Protein AF-A0A957XLN8-F1 (afdb_monomer)

pLDDT: mean 79.16, std 22.22, range [35.53, 98.75]

Solvent-accessible surface area (backbone atoms only — not comparable to full-atom values): 10140 Å² total; per-residue (Å²): 91,90,93,45,68,65,38,76,43,85,54,87,69,51,62,71,54,62,70,56,49,56,23,13,60,58,31,11,26,37,48,26,30,58,31,76,27,42,59,80,73,48,47,72,83,51,28,21,44,66,32,60,68,88,42,56,69,61,46,51,52,53,53,49,50,41,68,77,34,56,66,58,38,54,54,21,5,52,40,14,21,50,52,31,64,74,76,67,28,65,87,61,49,50,62,53,50,51,50,53,51,51,60,56,67,73,44,78,84,77,74,78,63,87,85,63,72,78,74,57,67,54,60,63,52,51,55,59,69,70,46,51,75,68,55,48,56,57,34,70,60,61,65,55,41,46,64,74,68,70,60,80,75,80,90,53,101,77,65,65,66,66,61,56,54,56,57,52,48,41,68,74,70,70,115

Secondary structure (DSSP, 8-state):
-TT-SEEEE--SS-SS-HHHHHHHHTTPEEEEE--HHHHTT--BTTTBEEE-TT-HHHHHHHHHHHHH-HHHHHHHHHHHHHHHHHHS-HHHHHHHHHHHHHHHHTSPP-PPPTT-----THHHHHHHHTS-HHHHHHHHSTHHHHHHTT------TT-THHHHHHHHHHHHHT-

Radius of gyration: 23.15 Å; Cα contacts (8 Å, |Δi|>4): 164; chains: 1; bounding box: 54×42×60 Å

Nearest PDB structures (foldseek):
  2jjm-assembly1_C  TM=9.831E-01  e=2.982E-06  Bacillus anthracis str. Ames
  3mbo-assembly4_H  TM=9.690E-01  e=1.024E-05  Bacillus anthracis
  5d00-assembly1_A  TM=9.623E-01  e=1.024E-05  Bacillus subtilis subsp. subtilis str. 168
  5i45-assembly1_A  TM=9.357E-01  e=1.003E-04  Francisella tularensis subsp. tularensis SCHU S4
  3c48-assembly1_A  TM=8.006E-01  e=5.088E-05  Corynebacterium glutamicum

Structure (mmCIF, N/CA/C/O backbone):
data_AF-A0A957XLN8-F1
#
_entry.id   AF-A0A957XLN8-F1
#
loop_
_atom_site.group_PDB
_atom_site.id
_atom_site.type_symbol
_atom_site.label_atom_id
_atom_site.label_alt_id
_atom_site.label_comp_id
_atom_site.label_asym_id
_atom_site.label_entity_id
_atom_site.label_seq_id
_atom_site.pdbx_PDB_ins_code
_atom_site.Cartn_x
_atom_site.Ca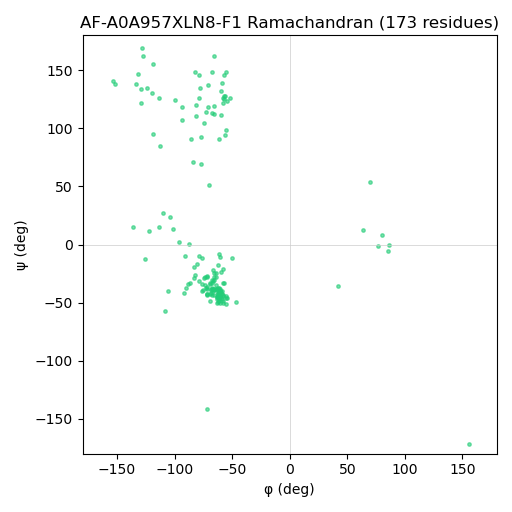rtn_y
_atom_site.Cartn_z
_atom_site.occupancy
_atom_site.B_iso_or_equiv
_atom_site.auth_seq_id
_atom_site.auth_comp_id
_atom_site.auth_asym_id
_atom_site.auth_atom_id
_atom_site.pdbx_PDB_model_num
ATOM 1 N N . TRP A 1 1 ? -7.215 12.644 -0.470 1.00 94.00 1 TRP A N 1
ATOM 2 C CA . TRP A 1 1 ? -7.259 11.873 0.787 1.00 94.00 1 TRP A CA 1
ATOM 3 C C . TRP A 1 1 ? -7.225 12.710 2.071 1.00 94.00 1 TRP A C 1
ATOM 5 O O . TRP A 1 1 ? -7.530 12.163 3.112 1.00 94.00 1 TRP A O 1
ATOM 15 N N . GLN A 1 2 ? -6.951 14.025 2.038 1.00 91.31 2 GLN A N 1
ATOM 16 C CA . GLN A 1 2 ? -6.817 14.859 3.255 1.00 91.31 2 GLN A CA 1
ATOM 17 C C . GLN A 1 2 ? -8.044 14.901 4.191 1.00 91.31 2 GLN A C 1
ATOM 19 O O . GLN A 1 2 ? -7.899 15.239 5.357 1.00 91.31 2 GLN A O 1
ATOM 24 N N . ALA A 1 3 ? -9.240 14.586 3.689 1.00 94.75 3 ALA A N 1
ATOM 25 C CA . ALA A 1 3 ? -10.483 14.559 4.463 1.00 94.75 3 ALA A CA 1
ATOM 26 C C . ALA A 1 3 ? -11.005 13.124 4.675 1.00 94.75 3 ALA A C 1
ATOM 28 O O . ALA A 1 3 ? -12.212 12.901 4.737 1.00 94.75 3 ALA A O 1
ATOM 29 N N . SER A 1 4 ? -10.117 12.128 4.676 1.00 97.19 4 SER A N 1
ATOM 30 C CA . SER A 1 4 ? -10.482 10.713 4.758 1.00 97.19 4 SER A CA 1
ATOM 31 C C . SER A 1 4 ? -9.622 9.989 5.787 1.00 97.19 4 SER A C 1
ATOM 33 O O . SER A 1 4 ? -8.413 10.176 5.821 1.00 97.19 4 SER A O 1
ATOM 35 N N . ASP A 1 5 ? -10.245 9.114 6.574 1.00 97.62 5 ASP A N 1
ATOM 36 C CA . ASP A 1 5 ? -9.547 8.286 7.568 1.00 97.62 5 ASP A CA 1
ATOM 37 C C . ASP A 1 5 ? -9.093 6.938 6.982 1.00 97.62 5 ASP A C 1
ATOM 39 O O . ASP A 1 5 ? -8.032 6.411 7.316 1.00 97.62 5 ASP A O 1
ATOM 43 N N . ILE A 1 6 ? -9.922 6.356 6.109 1.00 98.44 6 ILE A N 1
ATOM 44 C CA . ILE A 1 6 ? -9.784 4.984 5.613 1.00 98.44 6 ILE A CA 1
ATOM 45 C C . ILE A 1 6 ? -9.843 4.989 4.083 1.00 98.44 6 ILE A C 1
ATOM 47 O O . ILE A 1 6 ? -10.719 5.612 3.483 1.00 98.44 6 ILE A O 1
ATOM 51 N N . CYS A 1 7 ? -8.922 4.265 3.451 1.00 98.12 7 CYS A N 1
ATOM 52 C CA . CYS A 1 7 ? -8.919 3.989 2.017 1.00 98.12 7 CYS A CA 1
ATOM 53 C C . CYS A 1 7 ? -9.477 2.585 1.769 1.00 98.12 7 CYS A C 1
ATOM 55 O O . CYS A 1 7 ? -8.958 1.610 2.309 1.00 98.12 7 CYS A O 1
ATOM 57 N N . ILE A 1 8 ? -10.519 2.469 0.946 1.00 97.75 8 ILE A N 1
ATOM 58 C CA . ILE A 1 8 ? -11.146 1.183 0.623 1.00 97.75 8 ILE A CA 1
ATOM 59 C C . ILE A 1 8 ? -10.918 0.880 -0.851 1.00 97.75 8 ILE A C 1
ATOM 61 O O . ILE A 1 8 ? -11.292 1.675 -1.711 1.00 97.75 8 ILE A O 1
ATOM 65 N N . LEU A 1 9 ? -10.358 -0.295 -1.142 1.00 96.25 9 LEU A N 1
ATOM 66 C CA . LEU A 1 9 ? -10.227 -0.807 -2.506 1.00 96.25 9 LEU A CA 1
ATOM 67 C C . LEU A 1 9 ? -10.777 -2.229 -2.583 1.00 96.25 9 LEU A C 1
ATOM 69 O O . LEU A 1 9 ? -10.300 -3.134 -1.900 1.00 96.25 9 LEU A O 1
ATOM 73 N N . VAL A 1 10 ? -11.768 -2.419 -3.454 1.00 96.44 10 VAL A N 1
ATOM 74 C CA . VAL A 1 10 ? -12.447 -3.704 -3.695 1.00 96.44 10 VAL A CA 1
ATOM 75 C C . VAL A 1 10 ? -12.009 -4.369 -5.008 1.00 96.44 10 VAL A C 1
ATOM 77 O O . VAL A 1 10 ? -12.740 -5.175 -5.577 1.00 96.44 10 VAL A O 1
ATOM 80 N N . SER A 1 11 ? -10.814 -4.034 -5.508 1.00 92.88 11 SER A N 1
ATOM 81 C CA . SER A 1 11 ? -10.286 -4.533 -6.783 1.00 92.88 11 SER A CA 1
ATOM 82 C C . SER A 1 11 ? -10.178 -6.066 -6.809 1.00 92.88 11 SER A C 1
ATOM 84 O O . SER A 1 11 ? -9.721 -6.699 -5.858 1.00 92.88 11 SER A O 1
ATOM 86 N N . GLU A 1 12 ? -10.541 -6.686 -7.933 1.00 93.00 12 GLU A N 1
ATOM 87 C CA . GLU A 1 12 ? -10.319 -8.124 -8.173 1.00 93.00 12 GLU A CA 1
ATOM 88 C C . GLU A 1 12 ? -8.901 -8.439 -8.675 1.00 93.00 12 GLU A C 1
ATOM 90 O O . GLU A 1 12 ? -8.454 -9.588 -8.610 1.00 93.00 12 GLU A O 1
ATOM 95 N N . PHE A 1 13 ? -8.223 -7.422 -9.204 1.00 90.19 13 PHE A N 1
ATOM 96 C CA . PHE A 1 13 ? -6.862 -7.452 -9.712 1.00 90.19 13 PHE A CA 1
ATOM 97 C C . PHE A 1 13 ? -6.256 -6.067 -9.551 1.00 90.19 13 PHE A C 1
ATOM 99 O O . PHE A 1 13 ? -6.916 -5.080 -9.856 1.00 90.19 13 PHE A O 1
ATOM 106 N N . GLU A 1 14 ? -5.003 -6.010 -9.122 1.00 85.12 14 GLU A N 1
ATOM 107 C CA . GLU A 1 14 ? -4.277 -4.756 -8.996 1.00 85.12 14 GLU A CA 1
ATOM 108 C C . GLU A 1 14 ? -2.783 -5.042 -9.135 1.00 85.12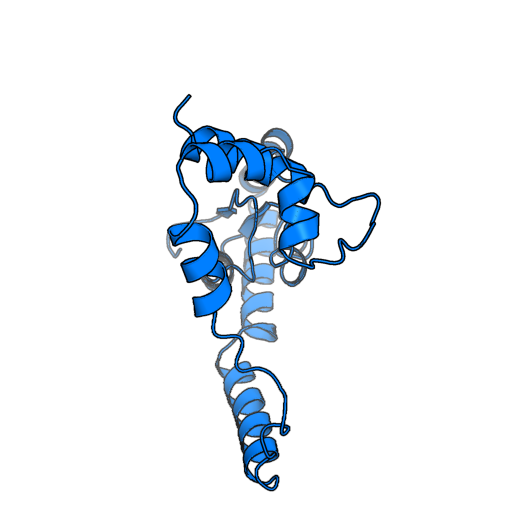 14 GLU A C 1
ATOM 110 O O . GLU A 1 14 ? -2.274 -6.050 -8.616 1.00 85.12 14 GLU A O 1
ATOM 115 N N . GLY A 1 15 ? -2.086 -4.145 -9.832 1.00 88.25 15 GLY A N 1
ATOM 116 C CA . GLY A 1 15 ? -0.649 -3.995 -9.639 1.00 88.25 15 GLY A CA 1
ATOM 117 C C . GLY A 1 15 ? -0.408 -3.338 -8.280 1.00 88.25 15 GLY A C 1
ATOM 118 O O . GLY A 1 15 ? -1.133 -3.589 -7.318 1.00 88.25 15 GLY A O 1
ATOM 119 N N . THR A 1 16 ? 0.569 -2.449 -8.188 1.00 91.38 16 THR A N 1
ATOM 120 C CA . THR A 1 16 ? 0.684 -1.576 -7.015 1.00 91.38 16 THR A CA 1
ATOM 121 C C . THR A 1 16 ? -0.274 -0.398 -7.187 1.00 91.38 16 THR A C 1
ATOM 123 O O . THR A 1 16 ? -0.058 0.443 -8.058 1.00 91.38 16 THR A O 1
ATOM 126 N N . SER A 1 17 ? -1.343 -0.340 -6.386 1.00 94.00 17 SER A N 1
ATOM 127 C CA . SER A 1 17 ? -2.323 0.751 -6.475 1.00 94.00 17 SER A CA 1
ATOM 128 C C . SER A 1 17 ? -1.689 2.083 -6.080 1.00 94.00 17 SER A C 1
ATOM 130 O O . SER A 1 17 ? -1.373 2.304 -4.912 1.00 94.00 17 SER A O 1
ATOM 132 N N . ILE A 1 18 ? -1.552 2.994 -7.045 1.00 94.12 18 ILE A N 1
ATOM 133 C CA . ILE A 1 18 ? -1.077 4.363 -6.793 1.00 94.12 18 ILE A CA 1
ATOM 134 C C . ILE A 1 18 ? -2.044 5.082 -5.848 1.00 94.12 18 ILE A C 1
ATOM 136 O O . ILE A 1 18 ? -1.616 5.726 -4.901 1.00 94.12 18 ILE A O 1
ATOM 140 N N . SER A 1 19 ? -3.349 4.883 -6.039 1.00 95.50 19 SER A N 1
ATOM 141 C CA . SER A 1 19 ? -4.383 5.498 -5.205 1.00 95.50 19 SER A CA 1
ATOM 142 C C . SER A 1 19 ? -4.282 5.068 -3.733 1.00 95.50 19 SER A C 1
ATOM 144 O O . SER A 1 19 ? -4.451 5.889 -2.834 1.00 95.50 19 SER A O 1
ATOM 146 N N . MET A 1 20 ? -3.929 3.800 -3.477 1.00 96.81 20 MET A N 1
ATOM 147 C CA . MET A 1 20 ? -3.621 3.303 -2.130 1.00 96.81 20 MET A CA 1
ATOM 148 C C . MET A 1 20 ? -2.389 3.999 -1.548 1.00 96.81 20 MET A C 1
ATOM 150 O O . MET A 1 20 ? -2.436 4.451 -0.408 1.00 96.81 20 MET A O 1
ATOM 154 N N . LEU A 1 21 ? -1.303 4.104 -2.323 1.00 96.56 21 LEU A N 1
ATOM 155 C CA . LEU A 1 21 ? -0.067 4.755 -1.880 1.00 96.56 21 LEU A CA 1
ATOM 156 C C . LEU A 1 21 ? -0.287 6.242 -1.569 1.00 96.56 21 LEU A C 1
ATOM 158 O O . LEU A 1 21 ? 0.191 6.721 -0.547 1.00 96.56 21 LEU A O 1
ATOM 162 N N . GLU A 1 22 ? -1.055 6.960 -2.389 1.00 96.88 22 GLU A N 1
ATOM 163 C CA . GLU A 1 22 ? -1.439 8.357 -2.144 1.00 96.88 22 GLU A CA 1
ATOM 164 C C . GLU A 1 22 ? -2.267 8.517 -0.862 1.00 96.88 22 GLU A C 1
ATOM 166 O O . GLU A 1 22 ? -2.124 9.510 -0.146 1.00 96.88 22 GLU A O 1
ATOM 171 N N . ALA A 1 23 ? -3.141 7.551 -0.566 1.00 98.19 23 ALA A N 1
ATOM 172 C CA . ALA A 1 23 ? -3.942 7.564 0.650 1.00 98.19 23 ALA A CA 1
ATOM 173 C C . ALA A 1 23 ? -3.072 7.332 1.885 1.00 98.19 23 ALA A C 1
ATOM 175 O O . ALA A 1 23 ? -3.118 8.110 2.836 1.00 98.19 23 ALA A O 1
ATOM 176 N N . MET A 1 24 ? -2.227 6.303 1.835 1.00 98.00 24 MET A N 1
ATOM 177 C CA . MET A 1 24 ? -1.258 5.998 2.884 1.00 98.00 24 MET A CA 1
ATOM 178 C C . MET A 1 24 ? -0.292 7.170 3.109 1.00 98.00 24 MET A C 1
ATOM 180 O O . MET A 1 24 ? -0.022 7.520 4.253 1.00 98.00 24 MET A O 1
ATOM 184 N N . ALA A 1 25 ? 0.159 7.847 2.046 1.00 97.12 25 ALA A N 1
ATOM 185 C CA . ALA A 1 25 ? 0.992 9.048 2.133 1.00 97.12 25 ALA A CA 1
ATOM 186 C C . ALA A 1 25 ? 0.316 10.199 2.894 1.00 97.12 25 ALA A C 1
ATOM 188 O O . ALA A 1 25 ? 1.006 11.051 3.442 1.00 97.12 25 ALA A O 1
ATOM 189 N N . LEU A 1 26 ? -1.015 10.223 2.971 1.00 97.62 26 LEU A N 1
ATOM 190 C CA . LEU A 1 26 ? -1.781 11.189 3.762 1.00 97.62 26 LEU A CA 1
ATOM 191 C C . LEU A 1 26 ? -2.281 10.609 5.096 1.00 97.62 26 LEU A C 1
ATOM 193 O O . LEU A 1 26 ? -3.112 11.225 5.756 1.00 97.62 26 LEU A O 1
ATOM 197 N N . GLY A 1 27 ? -1.755 9.452 5.509 1.00 97.88 27 GLY A N 1
ATOM 198 C CA . GLY A 1 27 ? -2.072 8.805 6.781 1.00 97.88 27 GLY A CA 1
ATOM 199 C C . GLY A 1 27 ? -3.387 8.027 6.786 1.00 97.88 27 GLY A C 1
ATOM 200 O O . GLY A 1 27 ? -3.801 7.555 7.842 1.00 97.88 27 GLY A O 1
ATOM 201 N N . CYS A 1 28 ? -4.049 7.859 5.637 1.00 98.50 28 CYS A N 1
ATOM 202 C CA . CYS A 1 28 ? -5.255 7.043 5.566 1.00 98.50 28 CYS A CA 1
ATOM 203 C C . CYS A 1 28 ? -4.910 5.563 5.724 1.00 98.50 28 CYS A C 1
ATOM 205 O O . CYS A 1 28 ? -3.985 5.054 5.087 1.00 98.50 28 CYS A O 1
ATOM 207 N N . VAL A 1 29 ? -5.714 4.849 6.506 1.00 98.69 29 VAL A N 1
ATOM 208 C CA . VAL A 1 29 ? -5.548 3.410 6.714 1.00 98.69 29 VAL A CA 1
ATOM 209 C C . VAL A 1 29 ? -6.162 2.633 5.543 1.00 98.69 29 VAL A C 1
ATOM 211 O O . VAL A 1 29 ? -7.366 2.744 5.309 1.00 98.69 29 VAL A O 1
ATOM 214 N N . PRO A 1 30 ? -5.392 1.825 4.798 1.00 98.38 30 PRO A N 1
ATOM 215 C CA . PRO A 1 30 ? -5.931 1.005 3.722 1.00 98.38 30 PRO A CA 1
ATOM 216 C C . PRO A 1 30 ? -6.620 -0.252 4.274 1.00 98.38 30 PRO A C 1
ATOM 218 O O . PRO A 1 30 ? -6.012 -1.049 4.989 1.00 98.38 30 PRO A O 1
ATOM 221 N N . VAL A 1 31 ? -7.880 -0.462 3.893 1.00 98.50 31 VAL A N 1
ATOM 222 C CA . VAL A 1 31 ? -8.630 -1.715 4.065 1.00 98.50 31 VAL A CA 1
ATOM 223 C C . VAL A 1 31 ? -9.014 -2.210 2.675 1.00 98.50 31 VAL A C 1
ATOM 225 O O . VAL A 1 31 ? -9.987 -1.761 2.071 1.00 98.50 31 VAL A O 1
ATOM 228 N N . VAL A 1 32 ? -8.195 -3.104 2.129 1.00 97.88 32 VAL A N 1
ATOM 229 C CA . VAL A 1 32 ? -8.201 -3.421 0.694 1.00 97.88 32 VAL A CA 1
ATOM 230 C C . VAL A 1 32 ? -8.331 -4.918 0.440 1.00 97.88 32 VAL A C 1
ATOM 232 O O . VAL A 1 32 ? -8.097 -5.749 1.317 1.00 97.88 32 VAL A O 1
ATOM 235 N N . THR A 1 33 ? -8.700 -5.306 -0.773 1.00 97.25 33 THR A N 1
ATOM 236 C CA . THR A 1 33 ? -8.653 -6.713 -1.179 1.00 97.25 33 THR A CA 1
ATOM 237 C C . THR A 1 33 ? -7.214 -7.218 -1.280 1.00 97.25 33 THR A C 1
ATOM 239 O O . THR A 1 33 ? -6.271 -6.492 -1.598 1.00 97.25 33 THR A O 1
ATOM 242 N N . ARG A 1 34 ? -7.033 -8.506 -0.999 1.00 95.81 34 ARG A N 1
ATOM 243 C CA . ARG A 1 34 ? -5.759 -9.215 -1.015 1.00 95.81 34 ARG A CA 1
ATOM 244 C C . ARG A 1 34 ? -5.471 -9.698 -2.429 1.00 95.81 34 ARG A C 1
ATOM 246 O O . ARG A 1 34 ? -5.887 -10.788 -2.823 1.00 95.81 34 ARG A O 1
ATOM 253 N N . VAL A 1 35 ? -4.774 -8.859 -3.182 1.00 93.56 35 VAL A N 1
ATOM 254 C CA . VAL A 1 35 ? -4.346 -9.098 -4.564 1.00 93.56 35 VAL A CA 1
ATOM 255 C C . VAL A 1 35 ? -2.846 -8.835 -4.686 1.00 93.56 35 VAL A C 1
ATOM 257 O O . VAL A 1 35 ? -2.225 -8.305 -3.765 1.00 93.56 35 VAL A O 1
ATOM 260 N N . SER A 1 36 ? -2.255 -9.211 -5.821 1.00 87.88 36 SER A N 1
ATOM 261 C CA . SER A 1 36 ? -0.799 -9.244 -6.010 1.00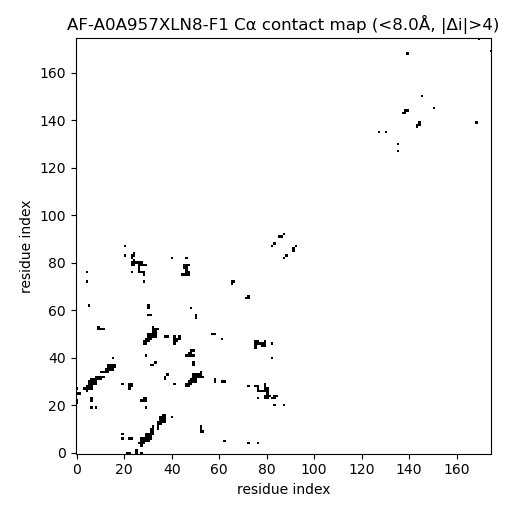 87.88 36 SER A CA 1
ATOM 262 C C . SER A 1 36 ? -0.068 -7.991 -5.535 1.00 87.88 36 SER A C 1
ATOM 264 O O . SER A 1 36 ? 0.904 -8.122 -4.798 1.00 87.88 36 SER A O 1
ATOM 266 N N . GLY A 1 37 ? -0.507 -6.787 -5.911 1.00 85.69 37 GLY A N 1
ATOM 267 C CA . GLY A 1 37 ? 0.227 -5.587 -5.506 1.00 85.69 37 GLY A CA 1
ATOM 268 C C . GLY A 1 37 ? -0.288 -4.869 -4.262 1.00 85.69 37 GLY A C 1
ATOM 269 O O . GLY A 1 37 ? 0.327 -3.886 -3.870 1.00 85.69 37 GLY A O 1
ATOM 270 N N . THR A 1 38 ? -1.322 -5.369 -3.575 1.00 91.50 38 THR A N 1
ATOM 271 C CA . THR A 1 38 ? -1.622 -4.911 -2.203 1.00 91.50 38 THR A CA 1
ATOM 272 C C . THR A 1 38 ? -0.830 -5.709 -1.167 1.00 91.50 38 THR A C 1
ATOM 274 O O . THR A 1 38 ? -0.383 -5.150 -0.169 1.00 91.50 38 THR A O 1
ATOM 277 N N . GLN A 1 39 ? -0.570 -6.996 -1.425 1.00 88.31 39 GLN A N 1
ATOM 278 C CA . GLN A 1 39 ? 0.168 -7.878 -0.509 1.00 88.31 39 GLN A CA 1
ATOM 279 C C . GLN A 1 39 ? 1.625 -7.468 -0.278 1.00 88.31 39 GLN A C 1
ATOM 281 O O . GLN A 1 39 ? 2.168 -7.754 0.783 1.00 88.31 39 GLN A O 1
ATOM 286 N N . ASN A 1 40 ? 2.248 -6.801 -1.251 1.00 87.94 40 ASN A N 1
ATOM 287 C CA . ASN A 1 40 ? 3.638 -6.354 -1.137 1.00 87.94 40 ASN A CA 1
ATOM 288 C C . ASN A 1 40 ? 3.787 -5.051 -0.335 1.00 87.94 40 ASN A C 1
ATOM 290 O O . ASN A 1 40 ? 4.892 -4.719 0.081 1.00 87.94 40 ASN A O 1
ATOM 294 N N . VAL A 1 41 ? 2.693 -4.311 -0.135 1.00 95.25 41 VAL A N 1
ATOM 295 C CA . VAL A 1 41 ? 2.699 -3.007 0.548 1.00 95.25 41 VAL A CA 1
ATOM 296 C C . VAL A 1 41 ? 2.110 -3.121 1.955 1.00 95.25 41 VAL A C 1
ATOM 298 O O . VAL A 1 41 ? 2.612 -2.511 2.899 1.00 95.25 41 VAL A O 1
ATOM 301 N N . ILE A 1 42 ? 1.036 -3.903 2.107 1.00 97.25 42 ILE A N 1
ATOM 302 C CA . ILE A 1 42 ? 0.260 -3.951 3.345 1.00 97.25 42 ILE A CA 1
ATOM 303 C C . ILE A 1 42 ? 0.736 -5.077 4.259 1.00 97.25 42 ILE A C 1
ATOM 305 O O . ILE A 1 42 ? 0.587 -6.263 3.959 1.00 97.25 42 ILE A O 1
ATOM 309 N N . GLN A 1 43 ? 1.209 -4.689 5.437 1.00 97.38 43 GLN A N 1
ATOM 310 C CA . GLN A 1 43 ? 1.462 -5.563 6.566 1.00 97.38 43 GLN A CA 1
ATOM 311 C C . GLN A 1 43 ? 0.231 -5.573 7.481 1.00 97.38 43 GLN A C 1
ATOM 313 O O . GLN A 1 43 ? -0.070 -4.603 8.182 1.00 97.38 43 GLN A O 1
ATOM 318 N N . PHE A 1 44 ? -0.498 -6.692 7.446 1.00 97.69 44 PHE A N 1
ATOM 319 C CA . PHE A 1 44 ? -1.788 -6.852 8.120 1.00 97.69 44 PHE A CA 1
ATOM 320 C C . PHE A 1 44 ? -1.724 -6.472 9.607 1.00 97.69 44 PHE A C 1
ATOM 322 O O . PHE A 1 44 ? -0.913 -7.012 10.357 1.00 97.69 44 PHE A O 1
ATOM 329 N N . GLY A 1 45 ? -2.607 -5.564 10.029 1.00 97.62 45 GLY A N 1
ATOM 330 C CA . GLY A 1 45 ? -2.718 -5.103 11.414 1.00 97.62 45 GLY A CA 1
ATOM 331 C C . GLY A 1 45 ? -1.641 -4.109 11.848 1.00 97.62 45 GLY A C 1
ATOM 332 O O . GLY A 1 45 ? -1.688 -3.641 12.982 1.00 97.62 45 GLY A O 1
ATOM 333 N N . ILE A 1 46 ? -0.695 -3.765 10.969 1.00 98.44 46 ILE A N 1
ATOM 334 C CA . ILE A 1 46 ? 0.389 -2.824 11.270 1.00 98.44 46 ILE A CA 1
ATOM 335 C C . ILE A 1 46 ? 0.176 -1.509 10.529 1.00 98.44 46 ILE A C 1
ATOM 337 O O . ILE A 1 46 ? 0.089 -0.466 11.173 1.00 98.44 46 ILE A O 1
ATOM 341 N N . ASN A 1 47 ? 0.065 -1.556 9.202 1.00 98.44 47 ASN A N 1
ATOM 342 C CA . ASN A 1 47 ? -0.078 -0.373 8.345 1.00 98.44 47 ASN A CA 1
ATOM 343 C C . ASN A 1 47 ? -1.359 -0.406 7.490 1.00 98.44 47 ASN A C 1
ATOM 345 O O . ASN A 1 47 ? -1.509 0.380 6.559 1.00 98.44 47 ASN A O 1
ATOM 349 N N . GLY A 1 48 ? -2.263 -1.340 7.789 1.00 98.50 48 GLY A N 1
ATOM 350 C CA . GLY A 1 48 ? -3.508 -1.552 7.066 1.00 98.50 48 GLY A CA 1
ATOM 351 C C . GLY A 1 48 ? -4.032 -2.973 7.211 1.00 98.50 48 GLY A C 1
ATOM 352 O O . GLY A 1 48 ? -3.497 -3.800 7.957 1.00 98.50 48 GLY A O 1
ATOM 353 N N . PHE A 1 49 ? -5.071 -3.276 6.442 1.00 98.56 49 PHE A N 1
ATOM 354 C CA . PHE A 1 49 ? -5.681 -4.592 6.387 1.00 98.56 49 PHE A CA 1
ATOM 355 C C . PHE A 1 49 ? -5.895 -5.071 4.954 1.00 98.56 49 PHE A C 1
ATOM 357 O O . PHE A 1 49 ? -6.216 -4.295 4.053 1.00 98.56 49 PHE A O 1
ATOM 364 N N . THR A 1 50 ? -5.776 -6.389 4.767 1.00 97.81 50 THR A N 1
ATOM 365 C CA . THR A 1 50 ? -6.150 -7.054 3.516 1.00 97.81 50 THR A CA 1
ATOM 366 C C . THR A 1 50 ? -7.175 -8.156 3.751 1.00 97.81 50 THR A C 1
ATOM 368 O O . THR A 1 50 ? -6.997 -9.002 4.632 1.00 97.81 50 THR A O 1
ATOM 371 N N . VAL A 1 51 ? -8.215 -8.206 2.919 1.00 97.81 51 VAL A N 1
ATOM 372 C CA . VAL A 1 51 ? -9.276 -9.231 2.968 1.00 97.81 51 VAL A CA 1
ATOM 373 C C . VAL A 1 51 ? -9.333 -10.044 1.674 1.00 97.81 51 VAL A C 1
ATOM 375 O O . VAL A 1 51 ? -8.907 -9.545 0.634 1.00 97.81 51 VAL A O 1
ATOM 378 N N . PRO A 1 52 ? -9.837 -11.290 1.665 1.00 97.31 52 PRO A N 1
ATOM 379 C CA . PRO A 1 52 ? -10.065 -12.010 0.413 1.00 97.31 52 PRO A CA 1
ATOM 380 C C . PRO A 1 52 ? -10.966 -11.223 -0.556 1.00 97.31 52 PRO A C 1
ATOM 382 O O . PRO A 1 52 ? -11.863 -10.492 -0.143 1.00 97.31 52 PRO A O 1
ATOM 385 N N . VAL A 1 53 ? -10.747 -11.387 -1.863 1.00 96.75 53 VAL A N 1
ATOM 386 C CA . VAL A 1 53 ? -11.620 -10.789 -2.888 1.00 96.75 53 VAL A CA 1
ATOM 387 C C . VAL A 1 53 ? -13.059 -11.276 -2.686 1.00 96.75 53 VAL A C 1
ATOM 389 O O . VAL A 1 53 ? -13.302 -12.481 -2.643 1.00 96.75 53 VAL A O 1
ATOM 392 N N . GLY A 1 54 ? -13.999 -10.333 -2.582 1.00 94.44 54 GLY A N 1
ATOM 393 C CA . GLY A 1 54 ? -15.421 -10.605 -2.353 1.00 94.44 54 GLY A CA 1
ATOM 394 C C . GLY A 1 54 ? -15.825 -10.777 -0.884 1.00 94.44 54 GLY A C 1
ATOM 395 O O . GLY A 1 54 ? -17.019 -10.866 -0.607 1.00 94.44 54 GLY A O 1
ATOM 396 N N . ASP A 1 55 ? -14.880 -10.779 0.063 1.00 97.88 55 ASP A N 1
ATOM 397 C CA . ASP A 1 55 ? -15.176 -10.888 1.497 1.00 97.88 55 ASP A CA 1
ATOM 398 C C . ASP A 1 55 ? -15.524 -9.521 2.106 1.00 97.88 55 ASP A C 1
ATOM 400 O O . ASP A 1 55 ? -14.753 -8.892 2.836 1.00 97.88 55 ASP A O 1
ATOM 404 N N . ILE A 1 56 ? -16.708 -9.030 1.742 1.00 97.00 56 ILE A N 1
ATOM 405 C CA . ILE A 1 56 ? -17.230 -7.749 2.228 1.00 97.00 56 ILE A CA 1
ATOM 406 C C . ILE A 1 56 ? -17.527 -7.806 3.729 1.00 97.00 56 ILE A C 1
ATOM 408 O O . ILE A 1 56 ? -17.364 -6.804 4.417 1.00 97.00 56 ILE A O 1
ATOM 412 N N . VAL A 1 57 ? -17.908 -8.975 4.252 1.00 98.31 57 VAL A N 1
ATOM 413 C CA . VAL A 1 57 ? -18.224 -9.151 5.677 1.00 98.31 57 VAL A CA 1
ATOM 414 C C . VAL A 1 57 ? -16.994 -8.863 6.532 1.00 98.31 57 VAL A C 1
ATOM 416 O O . VAL A 1 57 ? -17.069 -8.057 7.461 1.00 98.31 57 VAL A O 1
ATOM 419 N N . GLU A 1 58 ? -15.849 -9.454 6.189 1.00 98.31 58 GLU A N 1
ATOM 420 C CA . GLU A 1 58 ? -14.604 -9.191 6.907 1.00 98.31 58 GLU A CA 1
ATOM 421 C C . GLU A 1 58 ? -14.130 -7.744 6.716 1.00 98.31 58 GLU A C 1
ATOM 423 O O . GLU A 1 58 ? -13.689 -7.105 7.672 1.00 98.31 58 GLU A O 1
ATOM 428 N N . MET A 1 59 ? -14.283 -7.180 5.511 1.00 98.56 59 MET A N 1
ATOM 429 C CA . MET A 1 59 ? -13.950 -5.774 5.251 1.00 98.56 59 MET A CA 1
ATOM 430 C C . MET A 1 59 ? -14.740 -4.828 6.161 1.00 98.56 59 MET A C 1
ATOM 432 O O . MET A 1 59 ? -14.158 -3.961 6.812 1.00 98.56 59 MET A O 1
ATOM 436 N N . THR A 1 60 ? -16.058 -5.015 6.250 1.00 98.38 60 THR A N 1
ATOM 437 C CA . THR A 1 60 ? -16.929 -4.217 7.119 1.00 98.38 60 THR A CA 1
ATOM 438 C C . THR A 1 60 ? -16.556 -4.385 8.587 1.00 98.38 60 THR A C 1
ATOM 440 O O . THR A 1 60 ? -16.517 -3.395 9.317 1.00 98.38 60 THR A O 1
ATOM 443 N N . ARG A 1 61 ? -16.226 -5.607 9.027 1.00 98.75 61 ARG A N 1
ATOM 444 C CA . ARG A 1 61 ? -15.781 -5.867 10.403 1.00 98.75 61 ARG A CA 1
ATOM 445 C C . ARG A 1 61 ? -14.522 -5.069 10.752 1.00 98.75 61 ARG A C 1
ATOM 447 O O . ARG A 1 61 ? -14.444 -4.500 11.836 1.00 98.75 61 ARG A O 1
ATOM 454 N N . LEU A 1 62 ? -13.556 -5.009 9.838 1.00 98.62 62 LEU A N 1
ATOM 455 C CA . LEU A 1 62 ? -12.297 -4.285 10.035 1.00 98.62 62 LEU A CA 1
ATOM 456 C C . LEU A 1 62 ? -12.481 -2.765 9.997 1.00 98.62 62 LEU A C 1
ATOM 458 O O . LEU A 1 62 ? -11.861 -2.058 10.785 1.00 98.62 62 LEU A O 1
ATOM 462 N N . ILE A 1 63 ? -13.366 -2.257 9.137 1.00 98.56 63 ILE A N 1
ATOM 463 C CA . ILE A 1 63 ? -13.732 -0.833 9.135 1.00 98.56 63 ILE A CA 1
ATOM 464 C C . ILE A 1 63 ? -14.392 -0.458 10.465 1.00 98.56 63 ILE A C 1
ATOM 466 O O . ILE A 1 63 ? -14.024 0.547 11.066 1.00 98.56 63 ILE A O 1
ATOM 470 N N . LYS A 1 64 ? -15.321 -1.287 10.953 1.00 98.62 64 LYS A N 1
ATOM 471 C CA . LYS A 1 64 ? -15.981 -1.076 12.244 1.00 98.62 64 LYS A CA 1
ATOM 472 C C . LYS A 1 64 ? -14.983 -1.085 13.406 1.00 98.62 64 LYS A C 1
ATOM 474 O O . LYS A 1 64 ? -15.043 -0.208 14.253 1.00 98.62 64 LYS A O 1
ATOM 479 N N . LEU A 1 65 ? -14.021 -2.008 13.400 1.00 98.44 65 LEU 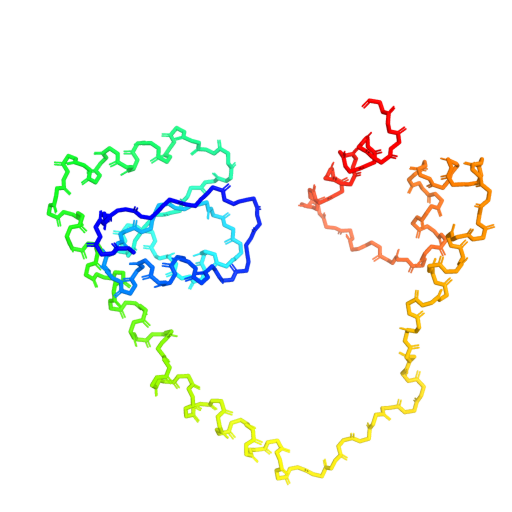A N 1
ATOM 480 C CA . LEU A 1 65 ? -12.938 -2.030 14.388 1.00 98.44 65 LEU A CA 1
ATOM 481 C C . LEU A 1 65 ? -12.171 -0.696 14.439 1.00 98.44 65 LEU A C 1
ATOM 483 O O . LEU A 1 65 ? -11.882 -0.198 15.520 1.00 98.44 65 LEU A O 1
ATOM 487 N N . LEU A 1 66 ? -11.842 -0.117 13.281 1.00 98.44 66 LEU A N 1
ATOM 488 C CA . LEU A 1 66 ? -11.129 1.165 13.199 1.00 98.44 66 LEU A CA 1
ATOM 489 C C . LEU A 1 66 ? -11.997 2.367 13.602 1.00 98.44 66 LEU A C 1
ATOM 491 O O . LEU A 1 66 ? -11.476 3.391 14.042 1.00 98.44 66 LEU A O 1
ATOM 495 N N . GLU A 1 67 ? -13.312 2.259 13.429 1.00 97.81 67 GLU A N 1
ATOM 496 C CA . GLU A 1 67 ? -14.275 3.268 13.867 1.00 97.81 67 GLU A CA 1
ATOM 497 C C . GLU A 1 67 ? -14.413 3.281 15.396 1.00 97.81 67 GLU A C 1
ATOM 499 O O . GLU A 1 67 ? -14.375 4.358 15.996 1.00 97.81 67 GLU A O 1
ATOM 504 N N . GLU A 1 68 ? -14.478 2.093 16.006 1.00 98.50 68 GLU A N 1
ATOM 505 C CA . GLU A 1 68 ? -14.588 1.889 17.455 1.00 98.50 68 GLU A CA 1
ATOM 506 C C . GLU A 1 68 ? -13.267 2.179 18.195 1.00 98.50 68 GLU A C 1
ATOM 508 O O . GLU A 1 68 ? -13.287 2.722 19.301 1.00 98.50 68 GLU A O 1
ATOM 513 N N . ASP A 1 69 ? -12.112 1.872 17.591 1.00 98.50 69 ASP A N 1
ATOM 514 C CA . ASP A 1 69 ? -10.782 2.129 18.159 1.00 98.50 69 ASP A CA 1
ATOM 515 C C . ASP A 1 69 ? -10.016 3.200 17.362 1.00 98.50 69 ASP A C 1
ATOM 517 O O . ASP A 1 69 ? -9.171 2.932 16.500 1.00 98.50 69 ASP A O 1
ATOM 521 N N . ARG A 1 70 ? -10.283 4.466 17.699 1.00 97.94 70 ARG A N 1
ATOM 522 C CA . ARG A 1 70 ? -9.619 5.621 17.073 1.00 97.94 70 ARG A CA 1
ATOM 523 C C . ARG A 1 70 ? -8.125 5.720 17.392 1.00 97.94 70 ARG A C 1
ATOM 525 O O . ARG A 1 70 ? -7.388 6.339 16.625 1.00 97.94 70 ARG A O 1
ATOM 532 N N . SER A 1 71 ? -7.659 5.107 18.483 1.00 98.56 71 SER A N 1
ATOM 533 C CA . SER A 1 71 ? -6.228 5.063 18.803 1.00 98.56 71 SER A CA 1
ATOM 534 C C . SER A 1 71 ? -5.495 4.116 17.856 1.00 98.56 71 SER A C 1
ATOM 536 O O . SER A 1 71 ? -4.449 4.475 17.307 1.00 98.56 71 SER A O 1
ATOM 538 N N . LEU A 1 72 ? -6.085 2.945 17.595 1.00 98.62 72 LEU A N 1
ATOM 539 C CA . LEU A 1 72 ? -5.603 2.011 16.585 1.00 98.62 72 LEU A CA 1
ATOM 540 C C . LEU A 1 72 ? -5.578 2.655 15.198 1.00 98.62 72 LEU A C 1
ATOM 542 O O . LEU A 1 72 ? -4.559 2.552 14.518 1.00 98.62 72 LEU A O 1
ATOM 546 N N . LEU A 1 73 ? -6.652 3.347 14.800 1.00 98.69 73 LEU A N 1
ATOM 547 C CA . LEU A 1 73 ? -6.718 4.069 13.525 1.00 98.69 73 LEU A CA 1
ATOM 548 C C . LEU A 1 73 ? -5.563 5.071 13.383 1.00 98.69 73 LEU A C 1
ATOM 550 O O . LEU A 1 73 ? -4.837 5.021 12.394 1.00 98.69 73 LEU A O 1
ATOM 554 N N . ALA A 1 74 ? -5.346 5.931 14.384 1.00 98.50 74 ALA A N 1
ATOM 555 C CA . ALA A 1 74 ? -4.277 6.930 14.352 1.00 98.50 74 ALA A CA 1
ATOM 556 C C . ALA A 1 74 ? -2.882 6.286 14.270 1.00 98.50 74 ALA A C 1
ATOM 558 O O . ALA A 1 74 ? -2.047 6.688 13.458 1.00 98.50 74 ALA A O 1
ATOM 559 N N . LYS A 1 75 ? -2.635 5.241 15.071 1.00 98.75 75 LYS A N 1
ATOM 560 C CA . LYS A 1 75 ? -1.365 4.502 15.058 1.00 98.75 75 LYS A CA 1
ATOM 561 C C . LYS A 1 75 ? -1.121 3.818 13.712 1.00 98.75 75 LYS A C 1
ATOM 563 O O . LYS A 1 75 ? -0.017 3.878 13.177 1.00 98.75 75 LYS A O 1
ATOM 568 N N . MET A 1 76 ? -2.144 3.170 13.163 1.00 98.75 76 MET A N 1
ATOM 569 C CA . MET A 1 76 ? -2.057 2.481 11.880 1.00 98.75 76 MET A CA 1
ATOM 570 C C . MET A 1 76 ? -1.871 3.466 10.723 1.00 98.75 76 MET A C 1
ATOM 572 O O . MET A 1 76 ? -1.087 3.183 9.821 1.00 98.75 76 MET A O 1
ATOM 576 N N . GLY A 1 77 ? -2.518 4.633 10.774 1.00 98.69 77 GLY A N 1
ATOM 577 C CA . GLY A 1 77 ? -2.338 5.710 9.801 1.00 98.69 77 GLY A CA 1
ATOM 578 C C . GLY A 1 77 ? -0.912 6.258 9.797 1.00 98.69 77 GLY A C 1
ATOM 579 O O . GLY A 1 77 ? -0.308 6.407 8.735 1.00 98.69 77 GLY A O 1
ATOM 580 N N . GLN A 1 78 ? -0.317 6.447 10.980 1.00 98.62 78 GLN A N 1
ATOM 581 C CA . GLN A 1 78 ? 1.094 6.824 11.094 1.00 98.62 78 GLN A CA 1
ATOM 582 C C . GLN A 1 78 ? 2.015 5.760 10.480 1.00 98.62 78 GLN A C 1
ATOM 584 O O . GLN A 1 78 ? 2.923 6.096 9.724 1.00 98.62 78 GLN A O 1
ATOM 589 N N . ASN A 1 79 ? 1.761 4.478 10.752 1.00 98.62 79 ASN A N 1
ATOM 590 C CA . ASN A 1 79 ? 2.535 3.382 10.166 1.00 98.62 79 ASN A CA 1
ATOM 591 C C . ASN A 1 79 ? 2.368 3.303 8.640 1.00 98.62 79 ASN A C 1
ATOM 593 O O . ASN A 1 79 ? 3.335 3.023 7.930 1.00 98.62 79 ASN A O 1
ATOM 597 N N . ALA A 1 80 ? 1.160 3.551 8.125 1.00 98.38 80 ALA A N 1
ATOM 598 C CA . ALA A 1 80 ? 0.878 3.61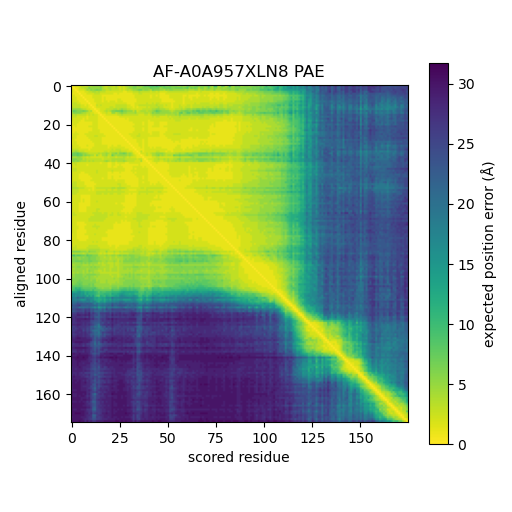0 6.693 1.00 98.38 80 ALA A CA 1
ATOM 599 C C . ALA A 1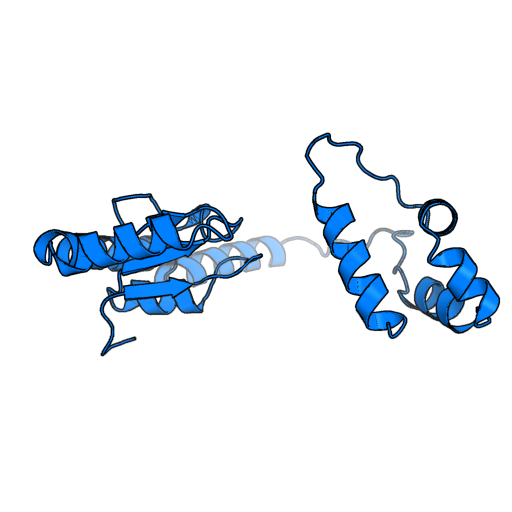 80 ? 1.678 4.729 6.014 1.00 98.38 80 ALA A C 1
ATOM 601 O O . ALA A 1 80 ? 2.351 4.482 5.012 1.00 98.38 80 ALA A O 1
ATOM 602 N N . HIS A 1 81 ? 1.682 5.920 6.613 1.00 97.88 81 HIS A N 1
ATOM 603 C CA . HIS A 1 81 ? 2.468 7.055 6.143 1.00 97.88 81 HIS A CA 1
ATOM 604 C C . HIS A 1 81 ? 3.969 6.752 6.134 1.00 97.88 81 HIS A C 1
ATOM 606 O O . HIS A 1 81 ? 4.622 6.902 5.100 1.00 97.88 81 HIS A O 1
ATOM 612 N N . THR A 1 82 ? 4.501 6.246 7.250 1.00 97.50 82 THR A N 1
ATOM 613 C CA . THR A 1 82 ? 5.912 5.860 7.360 1.00 97.50 82 THR A CA 1
ATOM 614 C C . THR A 1 82 ? 6.291 4.809 6.314 1.00 97.50 82 THR A C 1
ATOM 616 O O . THR A 1 82 ? 7.294 4.979 5.629 1.00 97.50 82 THR A O 1
ATOM 619 N N . THR A 1 83 ? 5.451 3.787 6.096 1.00 96.38 83 THR A N 1
ATOM 620 C CA . THR A 1 83 ? 5.694 2.747 5.074 1.00 96.38 83 THR A CA 1
ATOM 621 C C . THR A 1 83 ? 5.912 3.359 3.686 1.00 96.38 83 THR A C 1
ATOM 623 O O . THR A 1 83 ? 6.833 2.970 2.966 1.00 96.38 83 THR A O 1
ATOM 626 N N . VAL A 1 84 ? 5.069 4.318 3.286 1.00 95.75 84 VAL A N 1
ATOM 627 C CA . VAL A 1 84 ? 5.171 4.943 1.959 1.00 95.75 84 VAL A CA 1
ATOM 628 C C . VAL A 1 84 ? 6.383 5.859 1.856 1.00 95.75 84 VAL A C 1
ATOM 630 O O . VAL A 1 84 ? 7.101 5.788 0.859 1.00 95.75 84 VAL A O 1
ATOM 633 N N . LEU A 1 85 ? 6.664 6.663 2.884 1.00 93.44 85 LEU A N 1
ATOM 634 C CA . LEU A 1 85 ? 7.851 7.521 2.901 1.00 93.44 85 LEU A CA 1
ATOM 635 C C . LEU A 1 85 ? 9.156 6.721 2.808 1.00 93.44 85 LEU A C 1
ATOM 637 O O . LEU A 1 85 ? 10.098 7.140 2.128 1.00 93.44 85 LEU A O 1
ATOM 641 N N . GLU A 1 86 ? 9.205 5.569 3.475 1.00 92.12 86 GLU A N 1
ATOM 642 C CA . GLU A 1 86 ? 10.406 4.745 3.574 1.00 92.12 86 GLU A CA 1
ATOM 643 C C . GLU A 1 86 ? 10.639 3.837 2.368 1.00 92.12 86 GLU A C 1
ATOM 645 O O . GLU A 1 86 ? 11.781 3.478 2.126 1.00 92.12 86 GLU A O 1
ATOM 650 N N . SER A 1 87 ? 9.605 3.432 1.630 1.00 87.88 87 SER A N 1
ATOM 651 C CA . SER A 1 87 ? 9.756 2.412 0.573 1.00 87.88 87 SER A CA 1
ATOM 652 C C . SER A 1 87 ? 9.249 2.838 -0.805 1.00 87.88 87 SER A C 1
ATOM 654 O O . SER A 1 87 ? 9.530 2.163 -1.793 1.00 87.88 87 SER A O 1
ATOM 656 N N . TYR A 1 88 ? 8.500 3.940 -0.893 1.00 90.25 88 TYR A N 1
ATOM 657 C CA . TYR A 1 88 ? 7.781 4.333 -2.110 1.00 90.25 88 TYR A CA 1
ATOM 658 C C . TYR A 1 88 ? 7.905 5.833 -2.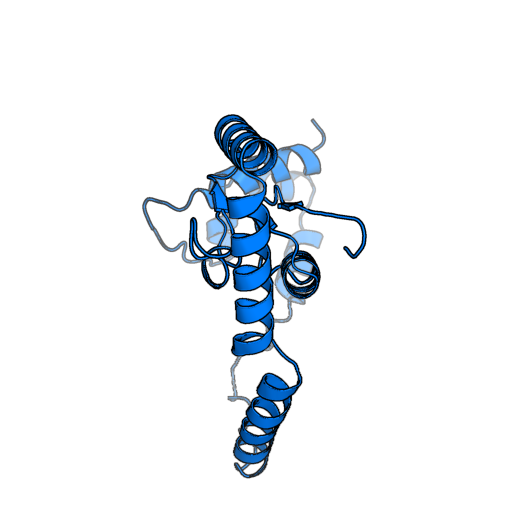425 1.00 90.25 88 TYR A C 1
ATOM 660 O O . TYR A 1 88 ? 7.149 6.355 -3.243 1.00 90.25 88 TYR A O 1
ATOM 668 N N . SER A 1 89 ? 8.849 6.536 -1.793 1.00 88.69 89 SER A N 1
ATOM 669 C CA . SER A 1 89 ? 9.079 7.965 -2.014 1.00 88.69 89 SER A CA 1
ATOM 670 C C . SER A 1 89 ? 9.948 8.234 -3.244 1.00 88.69 89 SER A C 1
ATOM 672 O O . SER A 1 89 ? 10.840 7.454 -3.599 1.00 88.69 89 SER A O 1
ATOM 674 N N . TYR A 1 90 ? 9.700 9.367 -3.905 1.00 89.44 90 TYR A N 1
ATOM 675 C CA . TYR A 1 90 ? 10.485 9.792 -5.066 1.00 89.44 90 TYR A CA 1
ATOM 676 C C . TYR A 1 90 ? 11.940 10.060 -4.688 1.00 89.44 90 TYR A C 1
ATOM 678 O O . TYR A 1 90 ? 12.849 9.753 -5.457 1.00 89.44 90 TYR A O 1
ATOM 686 N N . GLU A 1 91 ? 12.153 10.582 -3.485 1.00 89.06 91 GLU A N 1
ATOM 687 C CA . GLU A 1 91 ? 13.448 10.904 -2.903 1.00 89.06 91 GLU A CA 1
ATOM 688 C C . GLU A 1 91 ? 14.361 9.677 -2.837 1.00 89.06 91 GLU A C 1
ATOM 690 O O . GLU A 1 91 ? 15.569 9.805 -3.018 1.00 89.06 91 GLU A O 1
ATOM 695 N N . GLN A 1 92 ? 13.790 8.486 -2.638 1.00 86.31 92 GLN A N 1
ATOM 696 C CA . GLN A 1 92 ? 14.533 7.227 -2.656 1.00 86.31 92 GLN A CA 1
ATOM 697 C C . GLN A 1 92 ? 14.554 6.572 -4.038 1.00 86.31 92 GLN A C 1
ATOM 699 O O . GLN A 1 92 ? 15.592 6.076 -4.484 1.00 86.31 92 GLN A O 1
ATOM 704 N N . TYR A 1 93 ? 13.418 6.582 -4.739 1.00 90.75 93 TYR A N 1
ATOM 705 C CA . TYR A 1 93 ? 13.279 5.897 -6.021 1.00 90.75 93 TYR A CA 1
ATOM 706 C C . TYR A 1 93 ? 14.126 6.535 -7.127 1.00 90.75 93 TYR A C 1
ATOM 708 O O . TYR A 1 93 ? 14.775 5.826 -7.896 1.00 90.75 93 TYR A O 1
ATOM 716 N N . VAL A 1 94 ? 14.143 7.869 -7.222 1.00 94.44 94 VAL A N 1
ATOM 717 C CA . VAL A 1 94 ? 14.817 8.583 -8.316 1.00 94.44 94 VAL A CA 1
ATOM 718 C C . VAL A 1 94 ? 16.333 8.343 -8.307 1.00 94.44 94 VAL A C 1
ATOM 720 O O . VAL A 1 94 ? 16.851 7.944 -9.351 1.00 94.44 94 VAL A O 1
ATOM 723 N N . PRO A 1 95 ? 17.069 8.497 -7.186 1.00 94.38 95 PRO A N 1
ATOM 724 C CA . PRO A 1 95 ? 18.505 8.209 -7.161 1.00 94.38 95 PRO A CA 1
ATOM 725 C C . PRO A 1 95 ? 18.843 6.754 -7.509 1.00 94.38 95 PRO A C 1
ATOM 727 O O . PRO A 1 95 ? 19.794 6.499 -8.255 1.00 94.38 95 PRO A O 1
ATOM 730 N N . TRP A 1 96 ? 18.043 5.799 -7.020 1.00 93.75 96 TRP A N 1
ATOM 731 C CA . TRP A 1 96 ? 18.197 4.384 -7.359 1.00 93.75 96 TRP A CA 1
ATOM 732 C C . TRP A 1 96 ? 18.006 4.149 -8.862 1.00 93.75 96 TRP A C 1
ATOM 734 O O . TRP A 1 96 ? 18.850 3.534 -9.516 1.00 93.75 96 TRP A O 1
ATOM 744 N N . PHE A 1 97 ? 16.934 4.695 -9.436 1.00 96.00 97 PHE A N 1
ATOM 745 C CA . PHE A 1 97 ? 16.630 4.525 -10.851 1.00 96.00 97 PHE A CA 1
ATOM 746 C C . PHE A 1 97 ? 17.683 5.189 -11.746 1.00 96.00 97 PHE A C 1
ATOM 748 O O . PHE A 1 97 ? 18.090 4.612 -12.750 1.00 96.00 97 PHE A O 1
ATOM 755 N N . LEU A 1 98 ? 18.188 6.367 -11.365 1.00 96.56 98 LEU A N 1
ATOM 756 C CA . LEU A 1 98 ? 19.281 7.035 -12.077 1.00 96.56 98 LEU A CA 1
ATOM 757 C C . LEU A 1 98 ? 20.579 6.228 -12.032 1.00 96.56 98 LEU A C 1
ATOM 759 O O . LEU A 1 98 ? 21.279 6.162 -13.040 1.00 96.56 98 LEU A O 1
ATOM 763 N N . THR A 1 99 ? 20.883 5.584 -10.902 1.00 97.12 99 THR A N 1
ATOM 764 C CA . THR A 1 99 ? 22.024 4.660 -10.798 1.00 97.12 99 THR A CA 1
ATOM 765 C C . THR A 1 99 ? 21.895 3.537 -11.821 1.00 97.12 99 THR A C 1
ATOM 767 O O . THR A 1 99 ? 22.799 3.341 -12.630 1.00 97.12 99 THR A O 1
ATOM 770 N N . LEU A 1 100 ? 20.731 2.883 -11.871 1.00 96.50 100 LEU A N 1
ATOM 771 C CA . LEU A 1 100 ? 20.457 1.816 -12.833 1.00 96.50 100 LEU A CA 1
ATOM 772 C C . LEU A 1 100 ? 20.564 2.299 -14.289 1.00 96.50 100 LEU A C 1
ATOM 774 O O . LEU A 1 100 ? 21.176 1.632 -15.123 1.00 96.50 100 LEU A O 1
ATOM 778 N N . ILE A 1 101 ? 19.978 3.456 -14.611 1.00 96.75 101 ILE A N 1
ATOM 779 C CA . ILE A 1 101 ? 20.052 4.029 -15.960 1.00 96.75 101 ILE A CA 1
ATOM 780 C C . ILE A 1 101 ? 21.504 4.317 -16.339 1.00 96.75 101 ILE A C 1
ATOM 782 O O . ILE A 1 101 ? 21.915 3.943 -17.435 1.00 96.75 101 ILE A O 1
ATOM 786 N N . ASN A 1 102 ? 22.295 4.911 -15.443 1.00 96.69 102 ASN A N 1
ATOM 787 C CA . ASN A 1 102 ? 23.710 5.179 -15.687 1.00 96.69 102 ASN A CA 1
ATOM 788 C C . ASN A 1 102 ? 24.498 3.882 -15.913 1.00 96.69 102 ASN A C 1
ATOM 790 O O . ASN A 1 102 ? 25.257 3.798 -16.874 1.00 96.69 102 ASN A O 1
ATOM 794 N N . GLU A 1 103 ? 24.287 2.852 -15.094 1.00 95.81 103 GLU A N 1
ATOM 795 C CA . GLU A 1 103 ? 24.937 1.544 -15.253 1.00 95.81 103 GLU A CA 1
ATOM 796 C C . GLU A 1 103 ? 24.619 0.884 -16.598 1.00 95.81 103 GLU A C 1
ATOM 798 O O . GLU A 1 103 ? 25.497 0.298 -17.234 1.00 95.81 103 GLU A O 1
ATOM 803 N N . VAL A 1 104 ? 23.365 0.968 -17.046 1.00 94.75 104 VAL A N 1
ATOM 804 C CA . VAL A 1 104 ? 22.945 0.431 -18.345 1.00 94.75 104 VAL A CA 1
ATOM 805 C C . VAL A 1 104 ? 23.495 1.279 -19.489 1.00 94.75 104 VAL A C 1
ATOM 807 O O . VAL A 1 104 ? 23.915 0.726 -20.502 1.00 94.75 104 VAL A O 1
ATOM 810 N N . TRP A 1 105 ? 23.538 2.601 -19.330 1.00 94.88 105 TRP A N 1
ATOM 811 C CA . TRP A 1 105 ? 24.025 3.525 -20.354 1.00 94.88 105 TRP A CA 1
ATOM 812 C C . TRP A 1 105 ? 25.520 3.360 -20.650 1.00 94.88 105 TRP A C 1
ATOM 814 O O . TRP A 1 105 ? 25.948 3.570 -21.781 1.00 94.88 105 TRP A O 1
ATOM 824 N N . GLN A 1 106 ? 26.317 2.956 -19.655 1.00 94.38 106 GLN A N 1
ATOM 825 C CA . GLN A 1 106 ? 27.746 2.666 -19.836 1.00 94.38 106 GLN A CA 1
ATOM 826 C C . GLN A 1 106 ? 28.016 1.315 -20.518 1.00 94.38 106 GLN A C 1
ATOM 828 O O . GLN A 1 106 ? 29.152 1.035 -20.903 1.00 94.38 106 GLN A O 1
ATOM 833 N N . GLN A 1 107 ? 27.007 0.451 -20.664 1.00 93.12 107 GLN A N 1
ATOM 834 C CA . GLN A 1 107 ? 27.176 -0.826 -21.355 1.00 93.12 107 GLN A CA 1
ATOM 835 C C . GLN A 1 107 ? 27.154 -0.617 -22.874 1.00 93.12 107 GLN A C 1
ATOM 837 O O . GLN A 1 107 ? 26.405 0.226 -23.372 1.00 93.12 107 GLN A O 1
ATOM 842 N N . PRO A 1 108 ? 27.928 -1.406 -23.646 1.00 91.75 108 PRO A N 1
ATOM 843 C CA . PRO A 1 108 ? 27.799 -1.387 -25.094 1.00 91.75 108 PRO A CA 1
ATOM 844 C C . PRO A 1 108 ? 26.350 -1.713 -25.485 1.00 91.75 108 PRO A C 1
ATOM 846 O O . PRO A 1 108 ? 25.698 -2.521 -24.808 1.00 91.75 108 PRO A O 1
ATOM 849 N N . PRO A 1 109 ? 25.834 -1.117 -26.575 1.00 86.69 109 PRO A N 1
ATOM 850 C CA . PRO A 1 109 ? 24.476 -1.372 -27.020 1.00 86.69 109 PRO A CA 1
ATOM 851 C C . PRO A 1 109 ? 24.272 -2.875 -27.195 1.00 86.69 109 PRO A C 1
ATOM 853 O O . PRO A 1 109 ? 24.999 -3.549 -27.928 1.00 86.69 109 PRO A O 1
ATOM 856 N N . ARG A 1 110 ? 23.275 -3.416 -26.493 1.00 81.06 110 ARG A N 1
ATOM 857 C CA . ARG A 1 110 ? 22.876 -4.807 -26.679 1.00 81.06 110 ARG A CA 1
ATOM 858 C C . ARG A 1 110 ? 22.156 -4.898 -28.012 1.00 81.06 110 ARG A C 1
ATOM 860 O O . ARG A 1 110 ? 21.074 -4.333 -28.169 1.00 81.06 110 ARG A O 1
ATOM 867 N N . TYR A 1 111 ? 22.752 -5.612 -28.960 1.00 77.25 111 TYR A N 1
ATOM 868 C CA . TYR A 1 111 ? 22.075 -5.918 -30.209 1.00 77.25 111 TYR A CA 1
ATOM 869 C C . TYR A 1 111 ? 20.806 -6.705 -29.908 1.00 77.25 111 TYR A C 1
ATOM 871 O O . TYR A 1 111 ? 20.804 -7.662 -29.127 1.00 77.25 111 TYR A O 1
ATOM 879 N N . TRP A 1 112 ? 19.710 -6.276 -30.523 1.00 73.06 112 TRP A N 1
ATOM 880 C CA . TRP A 1 112 ? 18.501 -7.076 -30.548 1.00 73.06 112 TRP A CA 1
ATOM 881 C C . TRP A 1 112 ? 18.854 -8.431 -31.181 1.00 73.06 112 TRP A C 1
ATOM 883 O O . TRP A 1 112 ? 19.418 -8.423 -32.276 1.00 73.06 112 TRP A O 1
ATOM 893 N N . PRO A 1 113 ? 18.585 -9.578 -30.527 1.00 75.38 113 PRO A N 1
ATOM 894 C CA . PRO A 1 113 ? 18.988 -10.869 -31.068 1.00 75.38 113 PRO A CA 1
ATOM 895 C C . PRO A 1 113 ? 18.409 -11.064 -32.468 1.00 75.38 113 PRO A C 1
ATOM 897 O O . PRO A 1 113 ? 17.194 -10.927 -32.659 1.00 75.38 113 PRO A O 1
ATOM 900 N N . GLU A 1 114 ? 19.262 -11.398 -33.436 1.00 65.62 114 GLU A N 1
ATOM 901 C CA . GLU A 1 114 ? 18.799 -11.800 -34.760 1.00 65.62 114 GLU A CA 1
ATOM 902 C C . GLU A 1 114 ? 17.851 -13.000 -34.609 1.00 65.62 114 GLU A C 1
ATOM 904 O O . GLU A 1 114 ? 18.141 -13.964 -33.901 1.00 65.62 114 GLU A O 1
ATOM 909 N N . GLY A 1 115 ? 16.660 -12.906 -35.203 1.00 66.75 115 GLY A N 1
ATOM 910 C CA . GLY A 1 1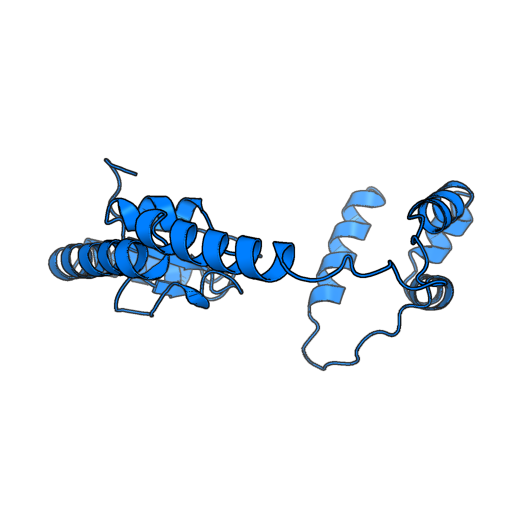15 ? 15.645 -13.959 -35.124 1.00 66.75 115 GLY A CA 1
ATOM 911 C C . GLY A 1 115 ? 14.715 -13.915 -33.907 1.00 66.75 115 GLY A C 1
ATOM 912 O O . GLY A 1 115 ? 13.798 -14.734 -33.849 1.00 66.75 115 GLY A O 1
ATOM 913 N N . ARG A 1 116 ? 14.847 -12.962 -32.965 1.00 64.19 116 ARG A N 1
ATOM 914 C CA . ARG A 1 116 ? 13.757 -12.716 -32.003 1.00 64.19 116 ARG A CA 1
ATOM 915 C C . ARG A 1 116 ? 12.583 -12.142 -32.795 1.00 64.19 116 ARG A C 1
ATOM 917 O O . ARG A 1 116 ? 12.721 -11.025 -33.303 1.00 64.19 116 ARG A O 1
ATOM 924 N N . PRO A 1 117 ? 11.449 -12.855 -32.929 1.00 58.84 117 PRO A N 1
ATOM 925 C CA . PRO A 1 117 ? 10.347 -12.343 -33.715 1.00 58.84 117 PRO A CA 1
ATOM 926 C C . PRO A 1 117 ? 9.946 -11.002 -33.106 1.00 58.84 117 PRO A C 1
ATOM 928 O O . PRO A 1 117 ? 9.586 -10.927 -31.929 1.00 58.84 117 PRO A O 1
ATOM 931 N N . LEU A 1 118 ? 9.984 -9.933 -33.908 1.00 55.88 118 LEU A N 1
ATOM 932 C CA . LEU A 1 118 ? 8.982 -8.894 -33.746 1.00 55.88 118 LEU A CA 1
ATOM 933 C C . LEU A 1 118 ? 7.684 -9.671 -33.907 1.00 55.88 118 LEU A C 1
ATOM 935 O O . LEU A 1 118 ? 7.296 -9.975 -35.034 1.00 55.88 118 LEU A O 1
ATOM 939 N N . HIS A 1 119 ? 7.088 -10.126 -32.804 1.00 52.94 119 HIS A N 1
ATOM 940 C CA . HIS A 1 119 ? 5.741 -10.649 -32.852 1.00 52.94 119 HIS A CA 1
ATOM 941 C C . HIS A 1 119 ? 4.918 -9.462 -33.321 1.00 52.94 119 HIS A C 1
ATOM 943 O O . HIS A 1 119 ? 4.490 -8.613 -32.542 1.00 52.94 119 HIS A O 1
ATOM 949 N N . ARG A 1 120 ? 4.759 -9.366 -34.641 1.00 48.38 120 ARG A N 1
ATOM 950 C CA . ARG A 1 120 ? 3.677 -8.645 -35.251 1.00 48.38 120 ARG A CA 1
ATOM 951 C C . ARG A 1 120 ? 2.457 -9.293 -34.621 1.00 48.38 120 ARG A C 1
ATOM 953 O O . ARG A 1 120 ? 2.006 -10.343 -35.062 1.00 48.38 120 ARG A O 1
ATOM 960 N N . TYR A 1 121 ? 1.910 -8.640 -33.600 1.00 49.38 121 TYR A N 1
ATOM 961 C CA . TYR A 1 121 ? 0.539 -8.864 -33.151 1.00 49.38 121 TYR A CA 1
ATOM 962 C C . TYR A 1 121 ? -0.448 -8.804 -34.341 1.00 49.38 121 TYR A C 1
ATOM 964 O O . TYR A 1 121 ? -1.599 -9.207 -34.200 1.00 49.38 121 TYR A O 1
ATOM 972 N N . SER A 1 122 ? 0.008 -8.338 -35.516 1.00 52.31 122 SER A N 1
ATOM 973 C CA . SER A 1 122 ? -0.685 -8.399 -36.795 1.00 52.31 122 SER A CA 1
ATOM 974 C C . SER A 1 122 ? -1.098 -9.815 -37.192 1.00 52.31 122 SER A C 1
ATOM 976 O O . SER A 1 122 ? -2.264 -9.967 -37.505 1.00 52.31 122 SER A O 1
ATOM 978 N N . THR A 1 123 ? -0.270 -10.865 -37.091 1.00 56.00 123 THR A N 1
ATOM 979 C CA . THR A 1 123 ? -0.655 -12.163 -37.692 1.00 56.00 123 THR A CA 1
ATOM 980 C C . THR A 1 123 ? -1.860 -12.791 -37.009 1.00 56.00 123 THR A C 1
ATOM 982 O O . THR A 1 123 ? -2.737 -13.333 -37.665 1.00 56.00 123 THR A O 1
ATOM 985 N N . LEU A 1 124 ? -1.939 -12.672 -35.689 1.00 55.38 124 LEU A N 1
ATOM 986 C CA . LEU A 1 124 ? -3.005 -13.254 -34.880 1.00 55.38 124 LEU A CA 1
ATOM 987 C C . LEU A 1 124 ? -4.304 -12.445 -35.021 1.00 55.38 124 LEU A C 1
ATOM 989 O O . LEU A 1 124 ? -5.386 -13.010 -35.153 1.00 55.38 124 LEU A O 1
ATOM 993 N N . LYS A 1 125 ? -4.192 -11.112 -35.073 1.00 53.78 125 LYS A N 1
ATOM 994 C CA . LYS A 1 125 ? -5.324 -10.213 -35.323 1.00 53.78 125 LYS A CA 1
ATOM 995 C C . LYS A 1 125 ? -5.843 -10.347 -36.760 1.00 53.78 125 LYS A C 1
ATOM 997 O O . LYS A 1 125 ? -7.048 -10.398 -36.952 1.00 53.78 125 LYS A O 1
ATOM 1002 N N . GLU A 1 126 ? -4.958 -10.452 -37.747 1.00 60.28 126 GLU A N 1
ATOM 1003 C CA . GLU A 1 126 ? -5.275 -10.669 -39.166 1.00 60.28 126 GLU A CA 1
ATOM 1004 C C . GLU A 1 126 ? -5.914 -12.041 -39.382 1.00 60.28 126 GLU A C 1
ATOM 1006 O O . GLU A 1 126 ? -6.929 -12.130 -40.064 1.00 60.28 126 GLU A O 1
ATOM 1011 N N . GLN A 1 127 ? -5.388 -13.091 -38.742 1.00 61.66 127 GLN A N 1
ATOM 1012 C CA . GLN A 1 127 ? -5.986 -14.426 -38.778 1.00 61.66 127 GLN A CA 1
ATOM 1013 C C . GLN A 1 127 ? -7.387 -14.424 -38.173 1.00 61.66 127 GLN A C 1
ATOM 1015 O O . GLN A 1 127 ? -8.283 -14.984 -38.782 1.00 61.66 127 GLN A O 1
ATOM 1020 N N . VAL A 1 128 ? -7.603 -13.766 -37.028 1.00 60.22 128 VAL A N 1
ATOM 1021 C CA . VAL A 1 128 ? -8.930 -13.675 -36.389 1.00 60.22 128 VAL A CA 1
ATOM 1022 C C . VAL A 1 128 ? -9.907 -12.822 -37.205 1.00 60.22 128 VAL A C 1
ATOM 1024 O O . VAL A 1 128 ? -11.073 -13.185 -37.305 1.00 60.22 128 VAL A O 1
ATOM 1027 N N . ILE A 1 129 ? -9.451 -11.720 -37.810 1.00 59.00 129 ILE A N 1
ATOM 1028 C CA . ILE A 1 129 ? -10.276 -10.865 -38.685 1.00 59.00 129 ILE A CA 1
ATOM 1029 C C . ILE A 1 129 ? -10.657 -11.591 -39.985 1.00 59.00 129 ILE A C 1
ATOM 1031 O O . ILE A 1 129 ? -11.719 -11.324 -40.537 1.00 59.00 129 ILE A O 1
ATOM 1035 N N . ALA A 1 130 ? -9.811 -12.501 -40.472 1.00 62.75 130 ALA A N 1
ATOM 1036 C CA . ALA A 1 130 ? -10.060 -13.272 -41.688 1.00 62.75 130 ALA A CA 1
ATOM 1037 C C . ALA A 1 130 ? -11.028 -14.454 -41.497 1.00 62.75 130 ALA A C 1
ATOM 1039 O O . ALA A 1 130 ? -11.437 -15.053 -42.490 1.00 62.75 130 ALA A O 1
ATOM 1040 N N . LEU A 1 131 ? -11.392 -14.801 -40.256 1.00 64.75 131 LEU A N 1
ATOM 1041 C CA . LEU A 1 131 ? -12.356 -15.868 -39.982 1.00 64.75 131 LEU A CA 1
ATOM 1042 C C . LEU A 1 131 ? -13.787 -15.377 -40.226 1.00 64.75 131 LEU A C 1
ATOM 1044 O O . LEU A 1 131 ? -14.193 -14.310 -39.764 1.00 64.75 131 LEU A O 1
ATOM 1048 N N . SER A 1 132 ? -14.579 -16.199 -40.904 1.00 64.12 132 SER A N 1
ATOM 1049 C CA . SER A 1 132 ? -16.024 -16.016 -41.015 1.00 64.12 132 SER A CA 1
ATOM 1050 C C . SER A 1 132 ? -16.720 -16.170 -39.653 1.00 64.12 132 SER A C 1
ATOM 1052 O O . SER A 1 132 ? -16.180 -16.751 -38.706 1.00 64.12 132 SER A O 1
ATOM 1054 N N . GLY A 1 133 ? -17.958 -15.672 -39.536 1.00 60.06 133 GLY A N 1
ATOM 1055 C CA . GLY A 1 133 ? -18.728 -15.742 -38.284 1.00 60.06 133 GLY A CA 1
ATOM 1056 C C . GLY A 1 133 ? -18.932 -17.171 -37.754 1.00 60.06 133 GLY A C 1
ATOM 1057 O O . GLY A 1 133 ? -18.906 -17.394 -36.543 1.00 60.06 133 GLY A O 1
ATOM 1058 N N . GLU A 1 134 ? -19.058 -18.157 -38.645 1.00 64.44 134 GLU A N 1
ATOM 1059 C CA . GLU A 1 134 ? -19.182 -19.576 -38.287 1.00 64.44 134 GLU A CA 1
ATOM 1060 C C . GLU A 1 134 ? -17.849 -20.168 -37.792 1.00 64.44 134 GLU A C 1
ATOM 1062 O O . GLU A 1 134 ? -17.812 -20.934 -36.825 1.00 64.44 134 GLU A O 1
ATOM 1067 N N . GLU A 1 135 ? -16.727 -19.765 -38.391 1.00 59.75 135 GLU A N 1
ATOM 1068 C CA . GLU A 1 135 ? -15.389 -20.177 -37.959 1.00 59.75 135 GLU A CA 1
ATOM 1069 C C . GLU A 1 135 ? -15.017 -19.583 -36.597 1.00 59.75 135 GLU A C 1
ATOM 1071 O O . GLU A 1 135 ? -14.466 -20.292 -35.753 1.00 59.75 135 GLU A O 1
ATOM 1076 N N . LEU A 1 136 ? -15.378 -18.321 -36.341 1.00 56.25 136 LEU A N 1
ATOM 1077 C CA . LEU A 1 136 ? -15.217 -17.680 -35.033 1.00 56.25 136 LEU A CA 1
ATOM 1078 C C . LEU A 1 136 ? -16.050 -18.376 -33.954 1.00 56.25 136 LEU A C 1
ATOM 1080 O O . LEU A 1 136 ? -15.526 -18.675 -32.880 1.00 56.25 136 LEU A O 1
ATOM 1084 N N . SER A 1 137 ? -17.314 -18.692 -34.251 1.00 54.97 137 SER A N 1
ATOM 1085 C CA . SER A 1 137 ? -18.202 -19.435 -33.345 1.00 54.97 137 SER A CA 1
ATOM 1086 C C . SER A 1 137 ? -17.611 -20.803 -32.969 1.00 54.97 137 SER A C 1
ATOM 1088 O O . SER A 1 137 ? -17.518 -21.164 -31.792 1.00 54.97 137 SER A O 1
ATOM 1090 N N . ASN A 1 138 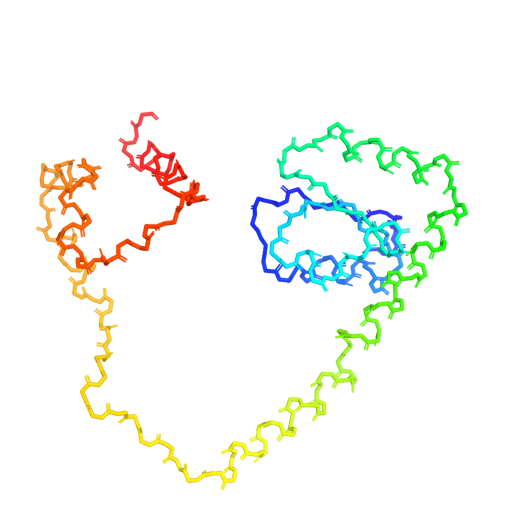? -17.070 -21.520 -33.958 1.00 56.84 138 ASN A N 1
ATOM 1091 C CA . ASN A 1 138 ? -16.383 -22.792 -33.748 1.00 56.84 138 ASN A CA 1
ATOM 1092 C C . ASN A 1 138 ? -15.064 -22.646 -32.969 1.00 56.84 138 ASN A C 1
ATOM 1094 O O . ASN A 1 138 ? -14.713 -23.535 -32.189 1.00 56.84 138 ASN A O 1
ATOM 1098 N N . LEU A 1 139 ? -14.330 -21.541 -33.133 1.00 57.72 139 LEU A N 1
ATOM 1099 C CA . LEU A 1 139 ? -13.093 -21.267 -32.395 1.00 57.72 139 LEU A CA 1
ATOM 1100 C C . LEU A 1 139 ? -13.381 -20.994 -30.907 1.00 57.72 139 LEU A C 1
ATOM 1102 O O . LEU A 1 139 ? -12.695 -21.527 -30.036 1.00 57.72 139 LEU A O 1
ATOM 1106 N N . ILE A 1 140 ? -14.431 -20.223 -30.604 1.00 55.72 140 ILE A N 1
ATOM 1107 C CA . ILE A 1 140 ? -14.844 -19.863 -29.235 1.00 55.72 140 ILE A CA 1
ATOM 1108 C C . ILE A 1 140 ? -15.248 -21.099 -28.410 1.00 55.72 140 ILE A C 1
ATOM 1110 O O . ILE A 1 140 ? -15.162 -21.072 -27.178 1.00 55.72 140 ILE A O 1
ATOM 1114 N N . SER A 1 141 ? -15.541 -22.237 -29.055 1.00 57.03 141 SER A N 1
ATOM 1115 C CA . SER A 1 141 ? -15.650 -23.559 -28.417 1.00 57.03 141 SER A CA 1
ATOM 1116 C C . SER A 1 141 ? -14.283 -24.127 -27.949 1.00 57.03 141 SER A C 1
ATOM 1118 O O . SER A 1 141 ? -13.892 -25.251 -28.231 1.00 57.03 141 SER A O 1
ATOM 1120 N N . SER A 1 142 ? -13.547 -23.300 -27.199 1.00 54.38 142 SER A N 1
ATOM 1121 C CA . SER A 1 142 ? -12.426 -23.485 -26.257 1.00 54.38 142 SER A CA 1
ATOM 1122 C C . SER A 1 142 ? -11.270 -24.461 -26.548 1.00 54.38 142 SER A C 1
ATOM 1124 O O . SER A 1 142 ? -10.141 -24.120 -26.213 1.00 54.38 142 SER A O 1
ATOM 1126 N N . GLN A 1 143 ? -11.446 -25.623 -27.177 1.00 52.75 143 GLN A N 1
ATOM 1127 C CA . GLN A 1 143 ? -10.359 -26.596 -27.377 1.00 52.75 143 GLN A CA 1
ATOM 1128 C C . GLN A 1 143 ? -9.552 -26.375 -28.665 1.00 52.75 143 GLN A C 1
ATOM 1130 O O . GLN A 1 143 ? -8.339 -26.594 -28.671 1.00 52.75 143 GLN A O 1
ATOM 1135 N N . LYS A 1 144 ? -10.177 -25.903 -29.752 1.00 52.72 144 LYS A N 1
ATOM 1136 C CA . LYS A 1 144 ? -9.464 -25.632 -31.018 1.00 52.72 144 LYS A CA 1
ATOM 1137 C C . LYS A 1 144 ? -8.640 -24.341 -30.967 1.00 52.72 144 LYS A C 1
ATOM 1139 O O . LYS A 1 144 ? -7.540 -24.319 -31.510 1.00 52.72 144 LYS A O 1
ATOM 1144 N N . LEU A 1 145 ? -9.115 -23.319 -30.251 1.00 49.72 145 LEU A N 1
ATOM 1145 C CA . LEU A 1 145 ? -8.440 -22.022 -30.083 1.00 49.72 145 LEU A CA 1
ATOM 1146 C C . LEU A 1 145 ? -7.081 -22.166 -29.381 1.00 49.72 145 LEU A C 1
ATOM 1148 O O . LEU A 1 145 ? -6.079 -21.635 -29.843 1.00 49.72 145 LEU A O 1
ATOM 1152 N N . ILE A 1 146 ? -7.016 -22.979 -28.323 1.00 50.69 146 ILE A N 1
ATOM 1153 C CA . ILE A 1 146 ? -5.771 -23.279 -27.594 1.00 50.69 146 ILE A CA 1
ATOM 1154 C C . ILE A 1 146 ? -4.736 -23.940 -28.518 1.00 50.69 146 ILE A C 1
ATOM 1156 O O . ILE A 1 146 ? -3.549 -23.622 -28.461 1.00 50.69 146 ILE A O 1
ATOM 1160 N N . LYS A 1 147 ? -5.197 -24.840 -29.394 1.00 50.78 147 LYS A N 1
ATOM 1161 C CA . LYS A 1 147 ? -4.345 -25.598 -30.318 1.00 50.78 147 LYS A CA 1
ATOM 1162 C C . LYS A 1 147 ? -3.873 -24.748 -31.504 1.00 50.78 147 LYS A C 1
ATOM 1164 O O . LYS A 1 147 ? -2.711 -24.844 -31.881 1.00 50.78 147 LYS A O 1
ATOM 1169 N N . ALA A 1 148 ? -4.750 -23.906 -32.055 1.00 48.97 148 ALA A N 1
ATOM 1170 C CA . ALA A 1 148 ? -4.448 -23.010 -33.173 1.00 48.97 148 ALA A CA 1
ATOM 1171 C C . ALA A 1 148 ? -3.485 -21.878 -32.783 1.00 48.97 148 ALA A C 1
ATOM 1173 O O . ALA A 1 148 ? -2.654 -21.470 -33.586 1.00 48.97 148 ALA A O 1
ATOM 1174 N N . LEU A 1 149 ? -3.559 -21.403 -31.537 1.00 49.00 149 LEU A N 1
ATOM 1175 C CA . LEU A 1 149 ? -2.740 -20.293 -31.047 1.00 49.00 149 LEU A CA 1
ATOM 1176 C C . LEU A 1 149 ? -1.376 -20.717 -30.478 1.00 49.00 149 LEU A C 1
ATOM 1178 O O . LEU A 1 149 ? -0.618 -19.869 -30.017 1.00 49.00 149 LEU A O 1
ATOM 1182 N N . GLY A 1 150 ? -1.050 -22.015 -30.486 1.00 43.41 150 GLY A N 1
ATOM 1183 C CA . GLY A 1 150 ? 0.266 -22.518 -30.069 1.00 43.41 150 GLY A CA 1
ATOM 1184 C C . GLY A 1 150 ? 0.621 -22.271 -28.595 1.00 43.41 150 GLY A C 1
ATOM 1185 O O . GLY A 1 150 ? 1.776 -22.448 -28.204 1.00 43.41 150 GLY A O 1
ATOM 1186 N N . PHE A 1 151 ? -0.343 -21.875 -27.759 1.00 42.66 151 PHE A N 1
ATOM 1187 C CA . PHE A 1 151 ? -0.111 -21.648 -26.336 1.00 42.66 151 PHE A CA 1
ATOM 1188 C C . PHE A 1 151 ? 0.119 -22.983 -25.615 1.00 42.66 151 PHE A C 1
ATOM 1190 O O . PHE A 1 151 ? -0.774 -23.827 -25.533 1.00 42.66 151 PHE A O 1
ATOM 1197 N N . LYS A 1 152 ? 1.300 -23.162 -25.012 1.00 36.31 152 LYS A N 1
ATOM 1198 C CA . LYS A 1 152 ? 1.491 -24.169 -23.960 1.00 36.31 152 LYS A CA 1
ATOM 1199 C C . LYS A 1 152 ? 0.830 -23.643 -22.689 1.00 36.31 152 LYS A C 1
ATOM 1201 O O . LYS A 1 152 ? 1.363 -22.747 -22.041 1.00 36.31 152 LYS A O 1
ATOM 1206 N N . ILE A 1 153 ? -0.338 -24.175 -22.338 1.00 41.41 153 ILE A N 1
ATOM 1207 C CA . ILE A 1 153 ? -0.955 -23.879 -21.042 1.00 41.41 153 ILE A CA 1
ATOM 1208 C C . ILE A 1 153 ? -0.044 -24.464 -19.963 1.00 41.41 153 ILE A C 1
ATOM 1210 O O . ILE A 1 153 ? 0.177 -25.673 -19.927 1.00 41.41 153 ILE A O 1
ATOM 1214 N N . ALA A 1 154 ? 0.482 -23.613 -19.083 1.00 35.53 154 ALA A N 1
ATOM 1215 C CA . ALA A 1 154 ? 1.081 -24.077 -17.843 1.00 35.53 154 ALA A CA 1
ATOM 1216 C C . ALA A 1 154 ? -0.009 -24.818 -17.057 1.00 35.53 154 ALA A C 1
ATOM 1218 O O . ALA A 1 154 ? -0.992 -24.219 -16.631 1.00 35.53 154 ALA A O 1
ATOM 1219 N N . THR A 1 155 ? 0.108 -26.133 -16.912 1.00 40.62 155 THR A N 1
ATOM 1220 C CA . THR A 1 155 ? -0.825 -26.928 -16.113 1.00 40.62 155 THR A CA 1
ATOM 1221 C C . THR A 1 155 ? -0.482 -26.726 -14.642 1.00 40.62 155 THR A C 1
ATOM 1223 O O . THR A 1 155 ? 0.384 -27.412 -14.108 1.00 40.62 155 THR A O 1
ATOM 1226 N N . HIS A 1 156 ? -1.129 -25.759 -13.990 1.00 39.88 156 HIS A N 1
ATOM 1227 C CA . HIS A 1 156 ? -1.035 -25.574 -12.544 1.00 39.88 156 HIS A CA 1
ATOM 1228 C C . HIS A 1 156 ? -2.430 -25.710 -11.909 1.00 39.88 156 HIS A C 1
ATOM 1230 O O . HIS A 1 156 ? -3.364 -25.044 -12.369 1.00 39.88 156 HIS A O 1
ATOM 1236 N N . PRO A 1 157 ? -2.598 -26.517 -10.843 1.00 42.06 157 PRO A N 1
ATOM 1237 C CA . PRO A 1 157 ? -3.908 -26.871 -10.275 1.00 42.06 157 PRO A CA 1
ATOM 1238 C C . PRO A 1 157 ? -4.754 -25.698 -9.735 1.00 42.06 157 PRO A C 1
ATOM 1240 O O . PRO A 1 157 ? -5.930 -25.880 -9.448 1.00 42.06 157 PRO A O 1
ATOM 1243 N N . ASN A 1 158 ? -4.200 -24.482 -9.659 1.00 43.47 158 ASN A N 1
ATOM 1244 C CA . ASN A 1 158 ? -4.863 -23.288 -9.110 1.00 43.47 158 ASN A CA 1
ATOM 1245 C C . ASN A 1 158 ? -5.158 -22.181 -10.142 1.00 43.47 158 ASN A C 1
ATOM 1247 O O . ASN A 1 158 ? -5.457 -21.047 -9.767 1.00 43.47 158 ASN A O 1
ATOM 1251 N N . LEU A 1 159 ? -5.095 -22.471 -11.445 1.00 46.84 159 LEU A N 1
ATOM 1252 C CA . LEU A 1 159 ? -5.334 -21.484 -12.507 1.00 46.84 159 LEU A CA 1
ATOM 1253 C C . LEU A 1 159 ? -6.832 -21.177 -12.707 1.00 46.84 159 LEU A C 1
ATOM 1255 O O . LEU A 1 159 ? -7.425 -21.469 -13.742 1.00 46.84 159 LEU A O 1
ATOM 1259 N N . LYS A 1 160 ? -7.434 -20.498 -11.721 1.00 48.50 160 LYS A N 1
ATOM 1260 C CA . LYS A 1 160 ? -8.810 -19.961 -11.761 1.00 48.50 160 LYS A CA 1
ATOM 1261 C C . LYS A 1 160 ? -9.045 -18.924 -12.878 1.00 48.50 160 LYS A C 1
ATOM 1263 O O . LYS A 1 160 ? -10.194 -18.587 -13.156 1.00 48.50 160 LYS A O 1
ATOM 1268 N N . TRP A 1 161 ? -7.997 -18.439 -13.555 1.00 46.56 161 TRP A N 1
ATOM 1269 C CA . TRP A 1 161 ? -8.106 -17.440 -14.631 1.00 46.56 161 TRP A CA 1
ATOM 1270 C C . TRP A 1 161 ? -8.891 -17.935 -15.858 1.00 46.56 161 TRP A C 1
ATOM 1272 O O . TRP A 1 161 ? -9.516 -17.125 -16.541 1.00 46.56 161 TRP A O 1
ATOM 1282 N N . LEU A 1 162 ? -8.961 -19.255 -16.090 1.00 42.41 162 LEU A N 1
ATOM 1283 C CA . LEU A 1 162 ? -9.761 -19.827 -17.180 1.00 42.41 162 LEU A CA 1
ATOM 1284 C C . LEU A 1 162 ? -11.279 -19.614 -17.000 1.00 42.41 162 LEU A C 1
ATOM 1286 O O . LEU A 1 162 ? -12.008 -19.557 -17.987 1.00 42.41 162 LEU A O 1
ATOM 1290 N N . TYR A 1 163 ? -11.772 -19.434 -15.767 1.00 42.94 163 TYR A N 1
ATOM 1291 C CA . TYR A 1 163 ? -13.196 -19.163 -15.526 1.00 42.94 163 TYR A CA 1
ATOM 1292 C C . TYR A 1 163 ? -13.606 -17.730 -15.907 1.00 42.94 163 TYR A C 1
ATOM 1294 O O . TYR A 1 163 ? -14.740 -17.523 -16.339 1.00 42.94 163 TYR A O 1
ATOM 1302 N N . ARG A 1 164 ? -12.691 -16.750 -15.829 1.00 44.22 164 ARG A N 1
ATOM 1303 C CA . ARG A 1 164 ? -12.969 -15.350 -16.217 1.00 44.22 164 ARG A CA 1
ATOM 1304 C C . ARG A 1 164 ? -13.091 -15.173 -17.737 1.00 44.22 164 ARG A C 1
ATOM 1306 O O . ARG A 1 164 ? -13.877 -14.348 -18.189 1.00 44.22 164 ARG A O 1
ATOM 1313 N N . PHE A 1 165 ? -12.432 -16.014 -18.537 1.00 38.41 165 PHE A N 1
ATOM 1314 C CA . PHE A 1 165 ? -12.625 -16.016 -19.996 1.00 38.41 165 PHE A CA 1
ATOM 1315 C C . PHE A 1 165 ? -14.038 -16.454 -20.413 1.00 38.41 165 PHE A C 1
ATOM 1317 O O . PHE A 1 165 ? -14.559 -15.991 -21.426 1.00 38.41 165 PHE A O 1
ATOM 1324 N N . ARG A 1 166 ? -14.704 -17.287 -19.601 1.00 43.47 166 ARG A N 1
ATOM 1325 C CA . ARG A 1 166 ? -16.086 -17.719 -19.848 1.00 43.47 166 ARG A CA 1
ATOM 1326 C C . ARG A 1 166 ? -17.101 -16.583 -19.678 1.00 43.47 166 ARG A C 1
ATOM 1328 O O . ARG A 1 166 ? -18.083 -16.557 -20.412 1.00 43.47 166 ARG A O 1
ATOM 1335 N N . SER A 1 167 ? -16.877 -15.641 -18.753 1.00 42.38 167 SER A N 1
ATOM 1336 C CA . SER A 1 167 ? -17.768 -14.477 -18.595 1.00 42.38 167 SER A CA 1
ATOM 1337 C C . SER A 1 167 ? -17.509 -13.398 -19.650 1.00 42.38 167 SER A C 1
ATOM 1339 O O . SER A 1 167 ? -18.454 -12.753 -20.101 1.00 42.38 167 SER A O 1
ATOM 1341 N N . LEU A 1 168 ? -16.258 -13.260 -20.109 1.00 39.06 168 LEU A N 1
ATOM 1342 C CA . LEU A 1 168 ? -15.909 -12.379 -21.225 1.00 39.06 168 LEU A CA 1
ATOM 1343 C C . LEU A 1 168 ? -16.527 -12.873 -22.544 1.00 39.06 168 LEU A C 1
ATOM 1345 O O . LEU A 1 168 ? -17.071 -12.077 -23.301 1.00 39.06 168 LEU A O 1
ATOM 1349 N N . GLY A 1 169 ? -16.526 -14.192 -22.770 1.00 41.53 169 GLY A N 1
ATOM 1350 C CA . GLY A 1 169 ? -17.194 -14.817 -23.914 1.00 41.53 169 GLY A CA 1
ATOM 1351 C C . GLY A 1 169 ? -18.704 -14.563 -23.941 1.00 41.53 169 GLY A C 1
ATOM 1352 O O . GLY A 1 169 ? -19.234 -14.236 -24.995 1.00 41.53 169 GLY A O 1
ATOM 1353 N N . LYS A 1 170 ? -19.388 -14.606 -22.788 1.00 45.66 170 LYS A N 1
ATOM 1354 C CA . LYS A 1 170 ? -20.831 -14.301 -22.716 1.00 45.66 170 LYS A CA 1
ATOM 1355 C C . LYS A 1 170 ? -21.159 -12.854 -23.103 1.00 45.66 170 LYS A C 1
ATOM 1357 O O . LYS A 1 170 ? -22.125 -12.622 -23.812 1.00 45.66 170 LYS A O 1
ATOM 1362 N N . LYS A 1 171 ? -20.320 -11.888 -22.711 1.00 41.44 171 LYS A N 1
ATOM 1363 C CA . LYS A 1 171 ? -20.511 -10.470 -23.074 1.00 41.44 171 LYS A CA 1
ATOM 1364 C C . LYS A 1 171 ? -20.181 -10.145 -24.533 1.00 41.44 171 LYS A C 1
ATOM 1366 O O . LYS A 1 171 ? -20.726 -9.188 -25.063 1.00 41.44 171 LYS A O 1
ATOM 1371 N N . ILE A 1 172 ? -19.278 -10.897 -25.163 1.00 38.12 172 ILE A N 1
ATOM 1372 C CA . ILE A 1 172 ? -18.876 -10.667 -26.561 1.00 38.12 172 ILE A CA 1
ATOM 1373 C C . ILE A 1 172 ? -19.864 -11.316 -27.544 1.00 38.12 172 ILE A C 1
ATOM 1375 O O . ILE A 1 172 ? -20.033 -10.809 -28.648 1.00 38.12 172 ILE A O 1
ATOM 1379 N N . VAL A 1 173 ? -20.530 -12.406 -27.148 1.00 38.50 173 VAL A N 1
ATOM 1380 C CA . VAL A 1 173 ? -21.464 -13.155 -28.012 1.00 38.50 173 VAL A CA 1
ATOM 1381 C C . VAL A 1 173 ? -22.915 -12.657 -27.898 1.00 38.50 173 VAL A C 1
ATOM 1383 O O . VAL A 1 173 ? -23.728 -12.989 -28.750 1.00 38.50 173 VAL A O 1
ATOM 1386 N N . GLY A 1 174 ? -23.220 -11.780 -26.936 1.00 39.47 174 GLY A N 1
ATOM 1387 C CA . GLY A 1 174 ? -24.523 -11.117 -26.859 1.00 39.47 174 GLY A CA 1
ATOM 1388 C C . GLY A 1 174 ? -25.668 -12.053 -26.473 1.00 39.47 174 GLY A C 1
ATOM 1389 O O . GLY A 1 174 ? -26.669 -12.090 -27.180 1.00 39.47 174 GLY A O 1
ATOM 1390 N N . ASP A 1 175 ? -25.511 -12.759 -25.349 1.00 41.06 175 ASP A N 1
ATOM 1391 C CA . ASP A 1 175 ? -26.639 -13.271 -24.553 1.00 41.06 175 ASP A CA 1
ATOM 1392 C C . ASP A 1 175 ? -26.903 -12.337 -23.360 1.00 41.06 175 ASP A C 1
ATOM 1394 O O . ASP A 1 175 ? -25.924 -12.008 -22.638 1.00 41.06 175 ASP A O 1
#

Foldseek 3Di:
DLPALADEELDPEDAQDPVLLVCLLNLHAYLYEDYDNVVVQDDDLQQHHYDHRPPVVVSVVVVVVCVVDVVSSNRNSVRSNVSCVPPPDCVPVVVVVVVVVVVVVPDDDDDDDPPPDPPPPCVVVVVQVPDDPVRNVVCLVPPVVCVVVVDDPPDDPPPPVVVVVVVVVCVVVPD

Sequence (175 aa):
WQASDICILVSEFEGTSISMLEAMALGCVPVVTRVSGTQNVIQFGINGFTVPVGDIVEMTRLIKLLEEDRSLLAKMGQNAHTTVLESYSYEQYVPWFLTLINEVWQQPPRYWPEGRPLHRYSTLKEQVIALSGEELSNLISSQKLIKALGFKIATHPNLKWLYRFRSLGKKIVGD

Mean predicted aligned error: 14.34 Å